Protein AF-A0A1I1Q4K4-F1 (afdb_monomer)

Secondary structure (DSSP, 8-state):
-HHHHHH-GGG-S--HHHHHHHHHHHS-TT-HHHHHHHHHHHHHHHHHHHHHHHHTT-TTEEEE--EE-TTSPEEPPEEEEEETTEEEEEEEHHHHHHHHHHHHHHHHHHHHHHHHHHTPPPBTTB--EEEEPPGGG-SSTT--EEEEE--STT-EEE--

Nearest PDB structures (foldseek):
  1k0r-assembly2_B  TM=1.958E-01  e=1.736E+00  Mycobacterium tuberculosis

Radius of gyration: 20.89 Å; Cα contacts (8 Å, |Δi|>4): 173; chains: 1; bounding box: 56×28×60 Å

Solvent-accessible surface area (backbone atoms only — not comparable to full-atom values): 9573 Å² total; per-residue (Å²): 109,71,71,58,38,76,79,42,64,86,63,65,100,58,60,69,67,58,52,45,53,46,44,53,72,76,43,58,84,85,36,68,62,38,48,50,47,61,68,48,44,63,57,55,51,44,56,49,48,54,49,51,29,60,79,65,68,37,90,47,45,47,78,45,67,70,44,77,45,98,86,73,48,72,43,68,33,30,39,29,32,60,50,94,98,38,75,44,72,79,38,45,45,84,57,49,53,58,54,50,54,54,48,52,53,54,52,52,54,51,48,51,49,49,55,48,47,76,64,56,76,81,48,99,89,49,79,62,44,60,40,78,52,54,79,93,72,40,89,48,89,84,57,51,67,28,50,32,37,82,52,70,93,92,34,42,70,59,80,128

Mean predicted aligned error: 5.24 Å

Structure (mmCIF, N/CA/C/O backbone):
data_AF-A0A1I1Q4K4-F1
#
_entry.id   AF-A0A1I1Q4K4-F1
#
loop_
_atom_site.group_PDB
_atom_site.id
_atom_site.type_symbol
_atom_site.label_atom_id
_atom_site.label_alt_id
_atom_site.label_comp_id
_atom_site.label_asym_id
_atom_site.label_entity_id
_atom_site.label_seq_id
_atom_site.pdbx_PDB_ins_code
_atom_site.Cartn_x
_atom_site.Cartn_y
_atom_site.Cartn_z
_atom_site.occupancy
_atom_site.B_iso_or_equiv
_atom_site.auth_seq_id
_atom_site.auth_comp_id
_atom_site.auth_asym_id
_atom_site.auth_atom_id
_atom_site.pdbx_PDB_model_num
ATOM 1 N N . MET A 1 1 ? 8.061 -8.018 3.629 1.00 70.56 1 MET A N 1
ATOM 2 C CA . MET A 1 1 ? 9.496 -7.665 3.501 1.00 70.56 1 MET A CA 1
ATOM 3 C C . MET A 1 1 ? 10.294 -8.647 2.657 1.00 70.56 1 MET A C 1
ATOM 5 O O . MET A 1 1 ? 11.258 -8.223 2.042 1.00 70.56 1 MET A O 1
ATOM 9 N N . GLU A 1 2 ? 9.942 -9.933 2.607 1.00 84.00 2 GLU A N 1
ATOM 10 C CA . GLU A 1 2 ? 10.746 -10.920 1.872 1.00 84.00 2 GLU A CA 1
ATOM 11 C C . GLU A 1 2 ? 10.852 -10.625 0.369 1.00 84.00 2 GLU A C 1
ATOM 13 O O . GLU A 1 2 ? 11.950 -10.673 -0.171 1.00 84.00 2 GLU A O 1
ATOM 18 N N . ILE A 1 3 ? 9.758 -10.184 -0.267 1.00 88.56 3 ILE A N 1
ATOM 19 C CA . ILE A 1 3 ? 9.772 -9.775 -1.679 1.00 88.56 3 ILE A CA 1
ATOM 20 C C . ILE A 1 3 ? 10.718 -8.597 -1.949 1.00 88.56 3 ILE A C 1
ATOM 22 O O . ILE A 1 3 ? 11.521 -8.670 -2.866 1.00 88.56 3 ILE A O 1
ATOM 26 N N . ILE A 1 4 ? 10.718 -7.560 -1.101 1.00 90.50 4 ILE A N 1
ATOM 27 C CA . ILE A 1 4 ? 11.621 -6.401 -1.231 1.00 90.50 4 ILE A CA 1
ATOM 28 C C . ILE A 1 4 ? 13.082 -6.857 -1.222 1.00 90.50 4 ILE A C 1
ATOM 30 O O . ILE A 1 4 ? 13.888 -6.358 -1.998 1.00 90.50 4 ILE A O 1
ATOM 34 N N . ARG A 1 5 ? 13.424 -7.849 -0.392 1.00 90.25 5 ARG A N 1
ATOM 35 C CA . ARG A 1 5 ? 14.792 -8.376 -0.294 1.00 90.25 5 ARG A CA 1
ATOM 36 C C . ARG A 1 5 ? 15.247 -9.145 -1.531 1.00 90.25 5 ARG A C 1
ATOM 38 O O . ARG A 1 5 ? 16.450 -9.306 -1.701 1.00 90.25 5 ARG A O 1
ATOM 45 N N . GLN A 1 6 ? 14.327 -9.621 -2.370 1.00 90.75 6 GLN A N 1
ATOM 46 C CA . GLN A 1 6 ? 14.696 -10.218 -3.657 1.00 90.75 6 GLN A CA 1
ATOM 47 C C . GLN A 1 6 ? 15.252 -9.162 -4.619 1.00 90.75 6 GLN A C 1
ATOM 49 O O . GLN A 1 6 ? 16.142 -9.469 -5.404 1.00 90.75 6 GLN A O 1
ATOM 54 N N . PHE A 1 7 ? 14.769 -7.921 -4.512 1.00 91.75 7 PHE A N 1
ATOM 55 C CA . PHE A 1 7 ? 15.236 -6.783 -5.304 1.00 91.75 7 PHE A CA 1
ATOM 56 C C . PHE A 1 7 ? 16.397 -6.043 -4.625 1.00 91.75 7 PHE A C 1
ATOM 58 O O . PHE A 1 7 ? 17.359 -5.673 -5.284 1.00 91.75 7 PHE A O 1
ATOM 65 N N . TYR A 1 8 ? 16.355 -5.901 -3.296 1.00 91.06 8 TYR A N 1
ATOM 66 C CA . TYR A 1 8 ? 17.367 -5.193 -2.504 1.00 91.06 8 TYR A CA 1
ATOM 67 C C . TYR A 1 8 ? 17.895 -6.061 -1.347 1.00 91.06 8 TYR A C 1
ATOM 69 O O . TYR A 1 8 ? 17.491 -5.890 -0.188 1.00 91.06 8 TYR A O 1
ATOM 77 N N . PRO A 1 9 ? 18.819 -7.003 -1.614 1.00 88.00 9 PRO A N 1
ATOM 78 C CA . PRO A 1 9 ? 19.324 -7.931 -0.598 1.00 88.00 9 PRO A CA 1
ATOM 79 C C . PRO A 1 9 ? 20.013 -7.251 0.596 1.00 88.00 9 PRO A C 1
ATOM 81 O O . PRO A 1 9 ? 19.987 -7.791 1.706 1.00 88.00 9 PRO A O 1
ATOM 84 N N . ALA A 1 10 ? 20.587 -6.061 0.388 1.00 85.44 10 ALA A N 1
ATOM 85 C CA . ALA A 1 10 ? 21.338 -5.302 1.391 1.00 85.44 10 ALA A CA 1
ATOM 86 C C . ALA A 1 10 ? 20.483 -4.791 2.569 1.00 85.44 10 ALA A C 1
ATOM 88 O O . ALA A 1 10 ? 21.015 -4.548 3.648 1.00 85.44 10 ALA A O 1
ATOM 89 N N . ILE A 1 11 ? 19.158 -4.683 2.405 1.00 82.81 11 ILE A N 1
ATOM 90 C CA . ILE A 1 11 ? 18.250 -4.068 3.397 1.00 82.81 11 ILE A CA 1
ATOM 91 C C . ILE A 1 11 ? 18.008 -4.975 4.624 1.00 82.81 11 ILE A C 1
ATOM 93 O O . ILE A 1 11 ? 17.471 -4.548 5.646 1.00 82.81 11 ILE A O 1
ATOM 97 N N . GLY A 1 12 ? 18.459 -6.233 4.588 1.00 76.19 12 GLY A N 1
ATOM 98 C CA . GLY A 1 12 ? 18.366 -7.150 5.727 1.00 76.19 12 GLY A CA 1
ATOM 99 C C . GLY A 1 12 ? 16.926 -7.407 6.207 1.00 76.19 12 GLY A C 1
ATOM 100 O O . GLY A 1 12 ? 15.943 -7.109 5.528 1.00 76.19 12 GLY A O 1
ATOM 101 N N . LYS A 1 13 ? 16.776 -8.018 7.392 1.00 71.38 13 LYS A N 1
ATOM 102 C CA . LYS A 1 13 ? 15.469 -8.170 8.060 1.00 71.38 13 LYS A CA 1
ATOM 103 C C . LYS A 1 13 ? 15.171 -6.904 8.856 1.00 71.38 13 LYS A C 1
ATOM 105 O O . LYS A 1 13 ? 15.358 -6.876 10.068 1.00 71.38 13 LYS A O 1
ATOM 110 N N . GLN A 1 14 ? 14.753 -5.853 8.167 1.00 70.81 14 GLN A N 1
ATOM 111 C CA . GLN A 1 14 ? 14.426 -4.583 8.803 1.00 70.81 14 GLN A CA 1
ATOM 112 C C . GLN A 1 14 ? 12.964 -4.198 8.580 1.00 70.81 14 GLN A C 1
ATOM 114 O O . GLN A 1 14 ? 12.242 -4.790 7.774 1.00 70.81 14 GLN A O 1
ATOM 119 N N . TYR A 1 15 ? 12.516 -3.234 9.374 1.00 77.88 15 TYR A N 1
ATOM 120 C CA . TYR A 1 15 ? 11.181 -2.665 9.290 1.00 77.88 15 TYR A CA 1
ATOM 121 C C . TYR A 1 15 ? 11.017 -1.811 8.028 1.00 77.88 15 TYR A C 1
ATOM 123 O O . TYR A 1 15 ? 11.995 -1.335 7.459 1.00 77.88 15 TYR A O 1
ATOM 131 N N . PHE A 1 16 ? 9.767 -1.578 7.626 1.00 88.19 16 PHE A N 1
ATOM 132 C CA . PHE A 1 16 ? 9.443 -0.828 6.410 1.00 88.19 16 PHE A CA 1
ATOM 133 C C . PHE A 1 16 ? 10.045 0.594 6.390 1.00 88.19 16 PHE A C 1
ATOM 135 O O . PHE A 1 16 ? 10.523 1.022 5.351 1.00 88.19 16 PHE A O 1
ATOM 142 N N . HIS A 1 17 ? 10.179 1.268 7.541 1.00 88.06 17 HIS A N 1
ATOM 143 C CA . HIS A 1 17 ? 10.842 2.582 7.610 1.00 88.06 17 HIS A CA 1
ATOM 144 C C . HIS A 1 17 ? 12.287 2.572 7.083 1.00 88.06 17 HIS A C 1
ATOM 146 O O . HIS A 1 17 ? 12.711 3.524 6.440 1.00 88.06 17 HIS A O 1
ATOM 152 N N . LYS A 1 18 ? 13.042 1.485 7.299 1.00 89.44 18 LYS A N 1
ATOM 153 C CA . LYS A 1 18 ? 14.412 1.363 6.778 1.00 89.44 18 LYS A CA 1
ATOM 154 C C . LYS A 1 18 ? 14.447 1.194 5.275 1.00 89.44 18 LYS A C 1
ATOM 156 O O . LYS A 1 18 ? 15.386 1.643 4.630 1.00 89.44 18 LYS A O 1
ATOM 161 N N . PHE A 1 19 ? 13.409 0.584 4.718 1.00 91.81 19 PHE A N 1
ATOM 162 C CA . PHE A 1 19 ? 13.235 0.549 3.280 1.00 91.81 19 PHE A CA 1
ATOM 163 C C . PHE A 1 19 ? 12.932 1.946 2.724 1.00 91.81 19 PHE A C 1
ATOM 165 O O . PHE A 1 19 ? 13.551 2.342 1.745 1.00 91.81 19 PHE A O 1
ATOM 172 N N . THR A 1 20 ? 12.078 2.721 3.392 1.00 93.12 20 THR A N 1
ATOM 173 C CA . THR A 1 20 ? 11.800 4.121 3.033 1.00 93.12 20 THR A CA 1
ATOM 174 C C . THR A 1 20 ? 13.049 5.001 3.088 1.00 93.12 20 THR A C 1
ATOM 176 O O . THR A 1 20 ? 13.308 5.745 2.145 1.00 93.12 20 THR A O 1
ATOM 179 N N . GLU A 1 21 ? 13.860 4.879 4.145 1.00 92.56 21 GLU A N 1
ATOM 180 C CA . GLU A 1 21 ? 15.165 5.551 4.244 1.00 92.56 21 GLU A CA 1
ATOM 181 C C . GLU A 1 21 ? 16.103 5.130 3.105 1.00 92.56 21 GLU A C 1
ATOM 183 O O . GLU A 1 21 ? 16.699 5.979 2.452 1.00 92.56 21 GLU A O 1
ATOM 188 N N . TYR A 1 22 ? 16.218 3.824 2.843 1.00 92.88 22 TYR A N 1
ATOM 189 C CA . TYR A 1 22 ? 17.072 3.298 1.779 1.00 92.88 22 TYR A CA 1
ATOM 190 C C . TYR A 1 22 ? 16.680 3.854 0.406 1.00 92.88 22 TYR A C 1
ATOM 192 O O . TYR A 1 22 ? 17.526 4.398 -0.293 1.00 92.88 22 TYR A O 1
ATOM 200 N N . VAL A 1 23 ? 15.397 3.770 0.042 1.00 93.75 23 VAL A N 1
ATOM 201 C CA . VAL A 1 23 ? 14.880 4.264 -1.244 1.00 93.75 23 VAL A CA 1
ATOM 202 C C . VAL A 1 23 ? 15.114 5.771 -1.381 1.00 93.75 23 VAL A C 1
ATOM 204 O O . VAL A 1 23 ? 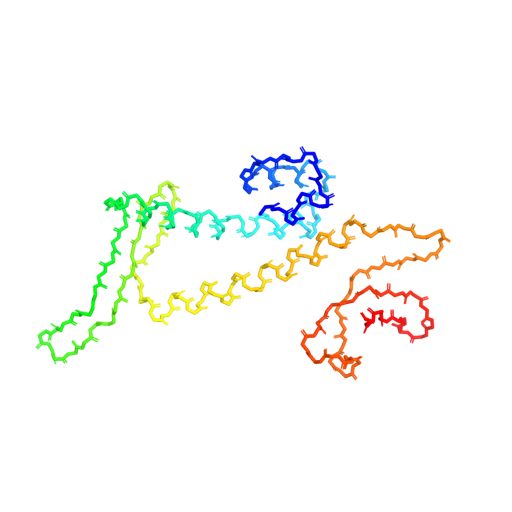15.503 6.220 -2.452 1.00 93.75 23 VAL A O 1
ATOM 207 N N . GLY A 1 24 ? 14.944 6.543 -0.302 1.00 94.00 24 GLY A N 1
ATOM 208 C CA . GLY A 1 24 ? 15.215 7.985 -0.302 1.00 94.00 24 GLY A CA 1
ATOM 209 C C . GLY A 1 24 ? 16.698 8.365 -0.387 1.00 94.00 24 GLY A C 1
ATOM 210 O O . GLY A 1 24 ? 17.000 9.479 -0.794 1.00 94.00 24 GLY A O 1
ATOM 211 N N . ASN A 1 25 ? 17.612 7.468 -0.010 1.00 94.31 25 ASN A N 1
ATOM 212 C CA . ASN A 1 25 ? 19.055 7.677 -0.170 1.00 94.31 25 ASN A CA 1
ATOM 213 C C . ASN A 1 25 ? 19.562 7.212 -1.544 1.00 94.31 25 ASN A C 1
ATOM 215 O O . ASN A 1 25 ? 20.551 7.740 -2.041 1.00 94.31 25 ASN A O 1
ATOM 219 N N . GLU A 1 26 ? 18.918 6.196 -2.122 1.00 93.62 26 GLU A N 1
ATOM 220 C CA . GLU A 1 26 ? 19.310 5.584 -3.395 1.00 93.62 26 GLU A CA 1
ATOM 221 C C . GLU A 1 26 ? 18.825 6.393 -4.607 1.00 93.62 26 GLU A C 1
ATOM 223 O O . GLU A 1 26 ? 19.507 6.451 -5.629 1.00 93.62 26 GLU A O 1
ATOM 228 N N . TYR A 1 27 ? 17.646 7.011 -4.511 1.00 95.06 27 TYR A N 1
ATOM 229 C CA . TYR A 1 27 ? 16.995 7.702 -5.625 1.00 95.06 27 TYR A CA 1
ATOM 230 C C . TYR A 1 27 ? 16.732 9.176 -5.309 1.00 95.06 27 TYR A C 1
ATOM 232 O O . TYR A 1 27 ? 16.670 9.587 -4.153 1.00 95.06 27 TYR A O 1
ATOM 240 N N . GLU A 1 28 ? 16.546 9.979 -6.358 1.00 93.75 28 GLU A N 1
ATOM 241 C CA . GLU A 1 28 ? 16.237 11.403 -6.226 1.00 93.75 28 GLU A CA 1
ATOM 242 C C . GLU A 1 28 ? 14.885 11.634 -5.531 1.00 93.75 28 GLU A C 1
ATOM 244 O O . GLU A 1 28 ? 13.925 10.897 -5.740 1.00 93.75 28 GLU A O 1
ATOM 249 N N . ASP A 1 29 ? 14.754 12.723 -4.770 1.00 91.56 29 ASP A N 1
ATOM 250 C CA . ASP A 1 29 ? 13.516 13.052 -4.043 1.00 91.56 29 ASP A CA 1
ATOM 251 C C . ASP A 1 29 ? 12.273 13.188 -4.939 1.00 91.56 29 ASP A C 1
ATOM 253 O O . ASP A 1 29 ? 11.143 13.007 -4.478 1.00 91.56 29 ASP A O 1
ATOM 257 N N . GLN A 1 30 ? 12.470 13.540 -6.212 1.00 92.69 30 GLN A N 1
ATOM 258 C CA . GLN A 1 30 ? 11.386 13.684 -7.183 1.00 92.69 30 GLN A CA 1
ATOM 259 C C . GLN A 1 30 ? 10.977 12.370 -7.847 1.00 92.69 30 GLN A C 1
ATOM 261 O O . GLN A 1 30 ? 9.989 12.364 -8.584 1.00 92.69 30 GLN A O 1
ATOM 266 N N . ASP A 1 31 ? 11.681 11.278 -7.565 1.00 95.81 31 ASP A N 1
ATOM 267 C CA . ASP A 1 31 ? 11.394 9.968 -8.119 1.00 95.81 31 ASP A CA 1
ATOM 268 C C . ASP A 1 31 ? 10.020 9.452 -7.669 1.00 95.81 31 ASP A C 1
ATOM 270 O O . ASP A 1 31 ? 9.679 9.474 -6.481 1.00 95.81 31 ASP A O 1
ATOM 274 N N . ASP A 1 32 ? 9.230 8.947 -8.618 1.00 95.12 32 ASP A N 1
ATOM 275 C CA . ASP A 1 32 ? 7.888 8.428 -8.338 1.00 95.12 32 ASP A CA 1
ATOM 276 C C . ASP A 1 32 ? 7.913 7.272 -7.335 1.00 95.12 32 ASP A C 1
ATOM 278 O O . ASP A 1 32 ? 6.985 7.125 -6.541 1.00 95.12 32 ASP A O 1
ATOM 282 N N . PHE A 1 33 ? 8.984 6.472 -7.313 1.00 95.94 33 PHE A N 1
ATOM 283 C CA . PHE A 1 33 ? 9.109 5.400 -6.336 1.00 95.94 33 PHE A CA 1
ATOM 284 C C . PHE A 1 33 ? 9.337 5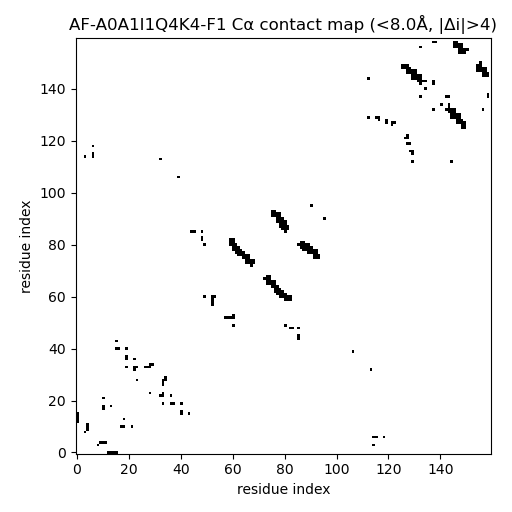.935 -4.922 1.00 95.94 33 PHE A C 1
ATOM 286 O O . PHE A 1 33 ? 8.721 5.449 -3.975 1.00 95.94 33 PHE A O 1
ATOM 293 N N . VAL A 1 34 ? 10.176 6.964 -4.770 1.00 96.81 34 VAL A N 1
ATOM 294 C CA . VAL A 1 34 ? 10.417 7.619 -3.474 1.00 96.81 34 VAL A CA 1
ATOM 295 C C . VAL A 1 34 ? 9.120 8.228 -2.948 1.00 96.81 34 VAL A C 1
ATOM 297 O O . VAL A 1 34 ? 8.766 8.017 -1.786 1.00 96.81 34 VAL A O 1
ATOM 300 N N . LYS A 1 35 ? 8.384 8.937 -3.812 1.00 96.94 35 LYS A N 1
ATOM 301 C CA . LYS A 1 35 ? 7.076 9.524 -3.487 1.00 96.94 35 LYS A CA 1
ATOM 302 C C . LYS A 1 35 ? 6.081 8.459 -3.041 1.00 96.94 35 LYS A C 1
ATOM 304 O O . LYS A 1 35 ? 5.532 8.576 -1.948 1.00 96.94 35 LYS A O 1
ATOM 309 N N . PHE A 1 36 ? 5.934 7.394 -3.829 1.00 97.00 36 PHE A N 1
ATOM 310 C CA . PHE A 1 36 ? 5.057 6.272 -3.512 1.00 97.00 36 PHE A CA 1
ATOM 311 C C . PHE A 1 36 ? 5.386 5.655 -2.147 1.00 97.00 36 PHE A C 1
ATOM 313 O O . PHE A 1 36 ? 4.505 5.517 -1.303 1.00 97.00 36 PHE A O 1
ATOM 320 N N . ILE A 1 37 ? 6.656 5.328 -1.881 1.00 96.50 37 ILE A N 1
ATOM 321 C CA . ILE A 1 37 ? 7.059 4.696 -0.616 1.00 96.50 37 ILE A CA 1
ATOM 322 C C . ILE A 1 37 ? 6.785 5.603 0.592 1.00 96.50 37 ILE A C 1
ATOM 324 O O . ILE A 1 37 ? 6.285 5.126 1.614 1.00 96.50 37 ILE A O 1
ATOM 328 N N . ARG A 1 38 ? 7.056 6.909 0.469 1.00 95.62 38 ARG A N 1
ATOM 329 C CA . ARG A 1 38 ? 6.747 7.896 1.516 1.00 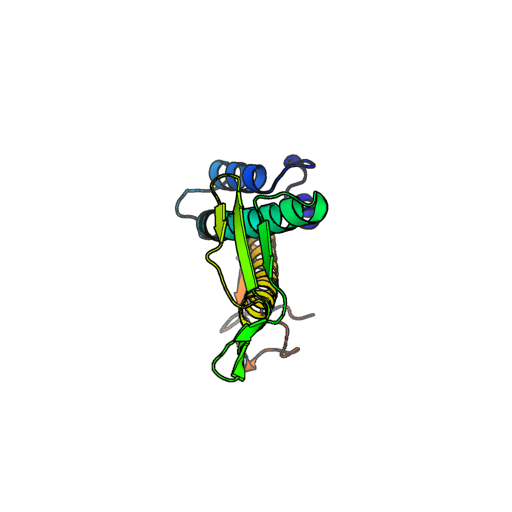95.62 38 ARG A CA 1
ATOM 330 C C . ARG A 1 38 ? 5.244 8.016 1.765 1.00 95.62 38 ARG A C 1
ATOM 332 O O . ARG A 1 38 ? 4.834 8.088 2.919 1.00 95.62 38 ARG A O 1
ATOM 339 N N . GLU A 1 39 ? 4.436 8.004 0.709 1.00 96.00 39 GLU A N 1
ATOM 340 C CA . GLU A 1 39 ? 2.977 8.113 0.796 1.00 96.00 39 GLU A CA 1
ATOM 341 C C . GLU A 1 39 ? 2.341 6.908 1.501 1.00 96.00 39 GLU A C 1
ATOM 343 O O . GLU A 1 39 ? 1.415 7.069 2.295 1.00 96.00 39 GLU A O 1
ATOM 348 N N . ILE A 1 40 ? 2.861 5.699 1.273 1.00 95.81 40 ILE A N 1
ATOM 349 C CA . ILE A 1 40 ? 2.274 4.476 1.842 1.00 95.81 40 ILE A CA 1
ATOM 350 C C . ILE A 1 40 ? 2.777 4.165 3.256 1.00 95.81 40 ILE A C 1
ATOM 352 O O . ILE A 1 40 ? 2.165 3.362 3.964 1.00 95.81 40 ILE A O 1
ATOM 356 N N . GLN A 1 41 ? 3.874 4.793 3.693 1.00 94.12 41 GLN A N 1
ATOM 357 C CA . GLN A 1 41 ? 4.480 4.574 5.009 1.00 94.12 41 GLN A CA 1
ATOM 358 C C . GLN A 1 41 ? 3.470 4.726 6.168 1.00 94.12 41 GLN A C 1
ATOM 360 O O . GLN A 1 41 ? 3.373 3.786 6.963 1.00 94.12 41 GLN A O 1
ATOM 365 N N . PRO A 1 42 ? 2.660 5.806 6.266 1.00 94.12 42 PRO A N 1
ATOM 366 C CA . PRO A 1 42 ? 1.693 5.959 7.355 1.00 94.12 42 PRO A CA 1
ATOM 367 C C . PRO A 1 42 ? 0.650 4.838 7.395 1.00 94.12 42 PRO A C 1
ATOM 369 O O . PRO A 1 42 ? 0.263 4.384 8.472 1.00 94.12 42 PRO A O 1
ATOM 372 N N . PHE A 1 43 ? 0.213 4.347 6.231 1.00 94.88 43 PHE A N 1
ATOM 373 C CA . PHE A 1 43 ? -0.738 3.238 6.143 1.00 94.88 43 PHE A CA 1
ATOM 374 C C . PHE A 1 43 ? -0.131 1.923 6.654 1.00 94.88 43 PHE A C 1
ATOM 376 O O . PHE A 1 43 ? -0.769 1.193 7.423 1.00 94.88 43 PHE A O 1
ATOM 383 N N . ILE A 1 44 ? 1.115 1.629 6.266 1.00 93.94 44 ILE A N 1
ATOM 384 C CA . ILE A 1 44 ? 1.841 0.440 6.730 1.00 93.94 44 ILE A CA 1
ATOM 385 C C . ILE A 1 44 ? 2.063 0.497 8.244 1.00 93.94 44 ILE A C 1
ATOM 387 O O . ILE A 1 44 ? 1.819 -0.497 8.935 1.00 93.94 44 ILE A O 1
ATOM 391 N N . ASP A 1 45 ? 2.476 1.653 8.767 1.00 93.62 45 ASP A N 1
ATOM 392 C CA . ASP A 1 45 ? 2.674 1.847 10.204 1.00 93.62 45 ASP A CA 1
ATOM 393 C C . ASP A 1 45 ? 1.360 1.716 10.971 1.00 93.62 45 ASP A C 1
ATOM 395 O O . ASP A 1 45 ? 1.315 1.007 11.975 1.00 93.62 45 ASP A O 1
ATOM 399 N N . THR A 1 46 ? 0.269 2.286 10.455 1.00 95.44 46 THR A N 1
ATOM 400 C CA . THR A 1 46 ? -1.063 2.162 11.061 1.00 95.44 46 THR A CA 1
ATOM 401 C C . THR A 1 46 ? -1.514 0.711 11.142 1.00 95.44 46 THR A C 1
ATOM 403 O O . THR A 1 46 ? -1.871 0.230 12.217 1.00 95.44 46 THR A O 1
ATOM 406 N N . THR A 1 47 ? -1.437 -0.018 10.029 1.00 94.44 47 THR A N 1
ATOM 407 C CA . THR A 1 47 ? -1.832 -1.433 9.962 1.00 94.44 47 THR A CA 1
ATOM 408 C C . THR A 1 47 ? -0.995 -2.287 10.914 1.00 94.44 47 THR A C 1
ATOM 410 O O . THR A 1 47 ? -1.508 -3.169 11.606 1.00 94.44 47 THR A O 1
ATOM 413 N N . ARG A 1 48 ? 0.310 -2.010 10.993 1.00 93.38 48 ARG A N 1
ATOM 414 C CA . ARG A 1 48 ? 1.216 -2.696 11.915 1.00 93.38 48 ARG A CA 1
ATOM 415 C C . ARG A 1 48 ? 0.902 -2.372 13.373 1.00 93.38 48 ARG A C 1
ATOM 417 O O . ARG A 1 48 ? 0.927 -3.287 14.192 1.00 93.38 48 ARG A O 1
ATOM 424 N N . ASN A 1 49 ? 0.647 -1.108 13.694 1.00 95.69 49 ASN A N 1
ATOM 425 C CA . ASN A 1 49 ? 0.319 -0.659 15.042 1.00 95.69 49 ASN A CA 1
ATOM 426 C C . ASN A 1 49 ? -0.987 -1.300 15.519 1.00 95.69 49 ASN A C 1
ATOM 428 O O . ASN A 1 49 ? -1.001 -1.862 16.610 1.00 95.69 49 ASN A O 1
ATOM 432 N N . ILE A 1 50 ? -2.016 -1.356 14.667 1.00 96.00 50 ILE A N 1
ATOM 433 C CA . ILE A 1 50 ? -3.254 -2.098 14.950 1.00 96.00 50 ILE A CA 1
ATOM 434 C C . ILE A 1 50 ? -2.941 -3.557 15.262 1.00 96.00 50 ILE A C 1
ATOM 436 O O . ILE A 1 50 ? -3.320 -4.044 16.323 1.00 96.00 50 ILE A O 1
ATOM 440 N N . ARG A 1 51 ? -2.209 -4.250 14.379 1.00 95.19 51 ARG A N 1
ATOM 441 C CA . ARG A 1 51 ? -1.851 -5.658 14.598 1.00 95.19 51 ARG A CA 1
ATOM 442 C C . ARG A 1 51 ? -1.123 -5.846 15.928 1.00 95.19 51 ARG A C 1
ATOM 444 O O . ARG A 1 51 ? -1.497 -6.708 16.706 1.00 95.19 51 ARG A O 1
ATOM 451 N N . ASN A 1 52 ? -0.130 -5.004 16.208 1.00 95.75 52 ASN A N 1
ATOM 452 C CA . ASN A 1 52 ? 0.641 -5.034 17.446 1.00 95.75 52 ASN A CA 1
ATOM 453 C C . ASN A 1 52 ? -0.250 -4.844 18.683 1.00 95.75 52 ASN A C 1
ATOM 455 O O . ASN A 1 52 ? -0.130 -5.593 19.650 1.00 95.75 52 ASN A O 1
ATOM 459 N N . CYS A 1 53 ? -1.166 -3.875 18.647 1.00 97.44 53 CYS A N 1
ATOM 460 C CA . CYS A 1 53 ? -2.104 -3.646 19.737 1.00 97.44 53 CYS A CA 1
ATOM 461 C C . CYS A 1 53 ? -3.047 -4.838 19.950 1.00 97.44 53 CYS A C 1
ATOM 463 O O . CYS A 1 53 ? -3.298 -5.200 21.098 1.00 97.44 53 CYS A O 1
ATOM 465 N N . LEU A 1 54 ? -3.528 -5.472 18.876 1.00 96.00 54 LEU A N 1
ATOM 466 C CA . LEU A 1 54 ? -4.383 -6.662 18.950 1.00 96.00 54 LEU A CA 1
ATOM 467 C C . LEU A 1 54 ? -3.623 -7.886 19.475 1.00 96.00 54 LEU A C 1
ATOM 469 O O . LEU A 1 54 ? -4.082 -8.525 20.422 1.00 96.00 54 LEU A O 1
ATOM 473 N N . ASP A 1 55 ? -2.445 -8.172 18.913 1.00 96.81 55 ASP A N 1
ATOM 474 C CA . ASP A 1 55 ? -1.585 -9.305 19.282 1.00 96.81 55 ASP A CA 1
ATOM 475 C C . ASP A 1 55 ? -1.227 -9.265 20.778 1.00 96.81 55 ASP A C 1
ATOM 477 O O . ASP A 1 55 ? -1.199 -10.295 21.455 1.00 96.81 55 ASP A O 1
ATOM 481 N N . HIS A 1 56 ? -0.997 -8.062 21.312 1.00 96.94 56 HIS A N 1
ATOM 482 C CA . HIS A 1 56 ? -0.611 -7.841 22.705 1.00 96.94 56 HIS A CA 1
ATOM 483 C C . HIS A 1 56 ? -1.758 -7.393 23.622 1.00 96.94 56 HIS A C 1
ATOM 485 O O . HIS A 1 56 ? -1.505 -7.112 24.792 1.00 96.94 56 HIS A O 1
ATOM 491 N N . ARG A 1 57 ? -3.006 -7.349 23.131 1.00 95.06 57 ARG A N 1
ATOM 492 C CA . ARG A 1 57 ? -4.204 -6.940 23.898 1.00 95.06 57 ARG A CA 1
ATOM 493 C C . ARG A 1 57 ? -4.017 -5.607 24.633 1.00 95.06 57 ARG A C 1
ATOM 495 O O . ARG A 1 57 ? -4.304 -5.479 25.822 1.00 95.06 57 ARG A O 1
ATOM 502 N N . MET A 1 58 ? -3.473 -4.629 23.922 1.00 96.31 58 MET A N 1
ATOM 503 C CA . MET A 1 58 ? -3.149 -3.313 24.461 1.00 96.31 58 MET A CA 1
ATOM 504 C C . MET A 1 58 ? -4.418 -2.508 24.775 1.00 96.31 58 MET A C 1
ATOM 506 O O . MET A 1 58 ? -5.393 -2.578 24.037 1.00 96.31 58 MET A O 1
ATOM 510 N N . ALA A 1 59 ? -4.395 -1.691 25.831 1.00 9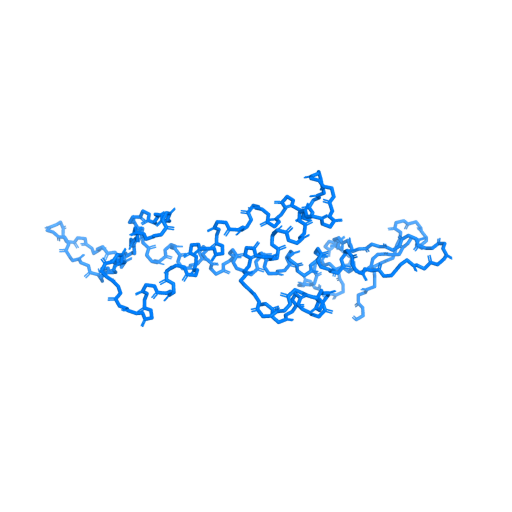6.75 59 ALA A N 1
ATOM 511 C CA . ALA A 1 59 ? -5.529 -0.830 26.197 1.00 96.75 59 ALA A CA 1
ATOM 512 C C . ALA A 1 59 ? -5.751 0.337 25.212 1.00 96.75 59 ALA A C 1
ATOM 514 O O . ALA A 1 59 ? -6.787 0.991 25.234 1.00 96.75 59 ALA A O 1
ATOM 515 N N . GLN A 1 60 ? -4.763 0.603 24.358 1.00 97.06 60 GLN A N 1
ATOM 516 C CA . GLN A 1 60 ? -4.754 1.668 23.358 1.00 97.06 60 GLN A CA 1
ATOM 517 C C . GLN A 1 60 ? -5.605 1.364 22.117 1.00 97.06 60 GLN A C 1
ATOM 519 O O . GLN A 1 60 ? -5.773 2.241 21.272 1.00 97.06 60 GLN A O 1
ATOM 524 N N . ILE A 1 61 ? -6.114 0.136 21.983 1.00 97.56 61 ILE A N 1
ATOM 525 C CA . ILE A 1 61 ? -7.051 -0.250 20.930 1.00 97.56 61 ILE A CA 1
ATOM 526 C C . ILE A 1 61 ? -8.383 -0.647 21.557 1.00 97.56 61 ILE A C 1
ATOM 528 O O . ILE A 1 61 ? -8.438 -1.418 22.512 1.00 97.56 61 ILE A O 1
ATOM 532 N N . GLU A 1 62 ? -9.466 -0.125 21.000 1.00 97.00 62 GLU A N 1
ATOM 533 C CA . GLU A 1 62 ? -10.821 -0.415 21.438 1.00 97.00 62 GLU A CA 1
ATOM 534 C C . GLU A 1 62 ? -11.583 -1.060 20.282 1.00 97.00 62 GLU A C 1
ATOM 536 O O . GLU A 1 62 ? -11.730 -0.472 19.208 1.00 97.00 62 GLU A O 1
ATOM 541 N N . ILE A 1 63 ? -12.079 -2.277 20.509 1.00 95.75 63 ILE A N 1
ATOM 542 C CA . ILE A 1 63 ? -13.053 -2.928 19.635 1.00 95.75 63 ILE A CA 1
ATOM 543 C C . ILE A 1 63 ? -14.356 -3.027 20.414 1.00 95.75 63 ILE A C 1
ATOM 545 O O . ILE A 1 63 ? -14.387 -3.606 21.500 1.00 95.75 63 ILE A O 1
ATOM 549 N N . LYS A 1 64 ? -15.428 -2.471 19.852 1.00 95.12 64 LYS A N 1
ATOM 550 C CA . LYS A 1 64 ? -16.787 -2.659 20.371 1.00 95.12 64 LYS A CA 1
ATOM 551 C C . LYS A 1 64 ? -17.553 -3.546 19.425 1.00 95.12 64 LYS A C 1
ATOM 553 O O . LYS A 1 64 ? -17.48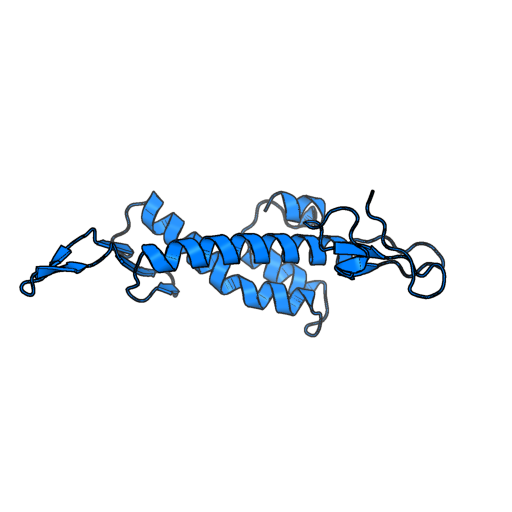6 -3.337 18.215 1.00 95.12 64 LYS A O 1
ATOM 558 N N . ASP A 1 65 ? -18.251 -4.512 19.996 1.00 94.88 65 ASP A N 1
ATOM 559 C CA . ASP A 1 65 ? -19.156 -5.376 19.256 1.00 94.88 65 ASP A CA 1
ATOM 560 C C . ASP A 1 65 ? -20.461 -4.632 18.915 1.00 94.88 65 ASP A C 1
ATOM 562 O O . ASP A 1 65 ? -20.574 -3.419 19.128 1.00 94.88 65 ASP A O 1
ATOM 566 N N . PHE A 1 66 ? -21.436 -5.354 18.368 1.00 94.06 66 PHE A N 1
ATOM 567 C CA . PHE A 1 66 ? -22.782 -4.848 18.162 1.00 94.06 66 PHE A CA 1
ATOM 568 C C . PHE A 1 66 ? -23.387 -4.332 19.469 1.00 94.06 66 PHE A C 1
ATOM 570 O O . PHE A 1 66 ? -23.309 -4.988 20.508 1.00 94.06 66 PHE A O 1
ATOM 577 N N . ASP A 1 67 ? -24.024 -3.167 19.395 1.00 89.38 67 ASP A N 1
ATOM 578 C CA . ASP A 1 67 ? -24.680 -2.537 20.540 1.00 89.38 67 ASP A CA 1
ATOM 579 C C . ASP A 1 67 ? -26.086 -2.079 20.148 1.00 89.38 67 ASP A C 1
ATOM 581 O O . ASP A 1 67 ? -26.271 -1.479 19.086 1.00 89.38 67 ASP A O 1
ATOM 585 N N . LEU A 1 68 ? -27.080 -2.395 20.980 1.00 90.75 68 LEU A N 1
ATOM 586 C CA . LEU A 1 68 ? -28.473 -2.019 20.750 1.00 90.75 68 LEU A CA 1
ATOM 587 C C . LEU A 1 68 ? -28.730 -0.667 21.410 1.00 90.75 68 LEU A C 1
ATOM 589 O O . LEU A 1 68 ? -28.707 -0.538 22.633 1.00 90.75 68 LEU A O 1
ATOM 593 N N . GLN A 1 69 ? -29.020 0.342 20.601 1.00 90.44 69 GLN A N 1
ATOM 594 C CA . GLN A 1 69 ? -29.383 1.655 21.108 1.00 90.44 69 GLN A CA 1
ATOM 595 C C . GLN A 1 69 ? -30.793 1.654 21.705 1.00 90.44 69 GLN A C 1
ATOM 597 O O . GLN A 1 69 ? -31.658 0.863 21.330 1.00 90.44 69 GLN A O 1
ATOM 602 N N . SER A 1 70 ? -31.066 2.623 22.581 1.00 91.25 70 SER A N 1
ATOM 603 C CA . SER A 1 70 ? -32.408 2.873 23.129 1.00 91.25 70 SER A CA 1
ATOM 604 C C . SER A 1 70 ? -33.452 3.218 22.060 1.00 91.25 70 SER A C 1
ATOM 606 O O . SER A 1 70 ? -34.649 3.099 22.308 1.00 91.25 70 SER A O 1
ATOM 608 N N . THR A 1 71 ? -33.007 3.614 20.867 1.00 91.88 71 THR A N 1
ATOM 609 C CA . THR A 1 71 ? -33.833 3.837 19.673 1.00 91.88 71 THR A CA 1
ATOM 610 C C . THR A 1 71 ? -34.275 2.536 18.992 1.00 91.88 71 THR A C 1
ATOM 612 O O . THR A 1 71 ? -35.125 2.577 18.107 1.00 91.88 71 THR A O 1
ATOM 615 N N . GLY A 1 72 ? -33.718 1.386 19.389 1.00 91.38 72 GLY A N 1
ATOM 616 C CA . GLY A 1 72 ? -33.915 0.092 18.733 1.00 91.38 72 GLY A CA 1
ATOM 617 C C . GLY A 1 72 ? -32.964 -0.164 17.558 1.00 91.38 72 GLY A C 1
ATOM 618 O O . GLY A 1 72 ? -33.038 -1.223 16.938 1.00 91.38 72 GLY A O 1
ATOM 619 N N . GLU A 1 73 ? -32.064 0.772 17.246 1.00 91.12 73 GLU A N 1
ATOM 620 C CA . GLU A 1 73 ? -31.048 0.597 16.206 1.00 91.12 73 GLU A CA 1
ATOM 621 C C . GLU A 1 73 ? -29.863 -0.236 16.705 1.00 91.12 73 GLU A C 1
ATOM 623 O O . GLU A 1 73 ? -29.428 -0.099 17.848 1.00 91.12 73 GLU A O 1
ATOM 628 N N . ILE A 1 74 ? -29.297 -1.073 15.833 1.00 90.38 74 ILE A N 1
ATOM 629 C CA . ILE A 1 74 ? -28.092 -1.851 16.134 1.00 90.38 74 ILE A CA 1
ATOM 630 C C . ILE A 1 74 ? -26.879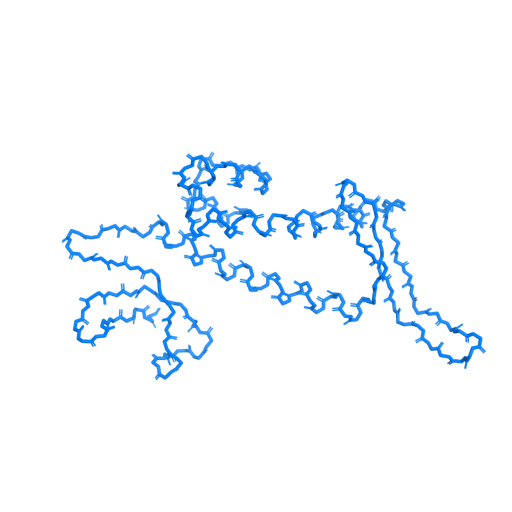 -1.129 15.543 1.00 90.38 74 ILE A C 1
ATOM 632 O O . ILE A 1 74 ? -26.774 -0.958 14.327 1.00 90.38 74 ILE A O 1
ATOM 636 N N . ILE A 1 75 ? -25.928 -0.747 16.393 1.00 89.50 75 ILE A N 1
ATOM 637 C CA . ILE A 1 75 ? -24.627 -0.228 15.966 1.00 89.50 75 ILE A CA 1
ATOM 638 C C . ILE A 1 75 ? -23.776 -1.402 15.482 1.00 89.50 75 ILE A C 1
ATOM 640 O O . ILE A 1 75 ? -23.640 -2.398 16.182 1.00 89.50 75 ILE A O 1
ATOM 644 N N . SER A 1 76 ? -23.173 -1.288 14.298 1.00 93.25 76 SER A N 1
ATOM 645 C CA . SER A 1 76 ? -22.185 -2.265 13.817 1.00 93.25 76 SER A CA 1
ATOM 646 C C . SER A 1 76 ? -20.912 -2.251 14.673 1.00 93.25 76 SER A C 1
ATOM 648 O O . SER A 1 76 ? -20.566 -1.179 15.176 1.00 93.25 76 SER A O 1
ATOM 650 N N . PRO A 1 77 ? -20.125 -3.338 14.714 1.00 96.44 77 PRO A N 1
ATOM 651 C CA . PRO A 1 77 ? -18.855 -3.359 15.416 1.00 96.44 77 PRO A CA 1
ATOM 652 C C . PRO A 1 77 ? -17.944 -2.208 14.988 1.00 96.44 77 PRO A C 1
ATOM 654 O O . PRO A 1 77 ? -17.879 -1.860 13.804 1.00 96.44 77 PRO A O 1
ATOM 657 N N . THR A 1 78 ? -17.239 -1.609 15.943 1.00 96.75 78 THR A N 1
ATOM 658 C CA . THR A 1 78 ? -16.356 -0.460 15.701 1.00 96.75 78 THR A CA 1
ATOM 659 C C . THR A 1 78 ? -14.944 -0.718 16.189 1.00 96.75 78 THR A C 1
ATOM 661 O O . THR A 1 78 ? -14.761 -1.421 17.179 1.00 96.75 78 THR A O 1
ATOM 664 N N . ILE A 1 79 ? -13.970 -0.081 15.545 1.00 97.38 79 ILE A N 1
ATOM 665 C CA . ILE A 1 79 ? -12.567 -0.038 15.961 1.00 97.38 79 ILE A CA 1
ATOM 666 C C . ILE A 1 79 ? -12.140 1.413 16.189 1.00 97.38 79 ILE A C 1
ATOM 668 O O . ILE A 1 79 ? -12.514 2.298 15.417 1.00 97.38 79 ILE A O 1
ATOM 672 N N . ALA A 1 80 ? -11.362 1.650 17.239 1.00 97.44 80 ALA A N 1
ATOM 673 C CA . ALA A 1 80 ? -10.642 2.892 17.496 1.00 97.44 80 ALA A CA 1
ATOM 674 C C . ALA A 1 80 ? -9.250 2.562 18.048 1.00 97.44 80 ALA A C 1
ATOM 676 O O . ALA A 1 80 ? -9.076 1.547 18.721 1.00 97.44 80 ALA A O 1
ATOM 677 N N . MET A 1 81 ? -8.254 3.401 17.773 1.00 97.88 81 MET A N 1
ATOM 678 C CA . MET A 1 81 ? -6.903 3.214 18.307 1.00 97.88 81 MET A CA 1
ATOM 679 C C . MET A 1 81 ? -6.218 4.559 18.519 1.00 97.88 81 MET A C 1
ATOM 681 O O . MET A 1 81 ? -6.309 5.428 17.657 1.00 97.88 81 MET A O 1
ATOM 685 N N . ASP A 1 82 ? -5.480 4.700 19.615 1.00 97.38 82 ASP A N 1
ATOM 686 C CA . ASP A 1 82 ? -4.527 5.794 19.814 1.00 97.38 82 ASP A CA 1
ATOM 687 C C . ASP A 1 82 ? -3.209 5.238 20.361 1.00 97.38 82 ASP A C 1
ATOM 689 O O . ASP A 1 82 ? -3.061 4.965 21.554 1.00 97.38 82 ASP A O 1
ATOM 693 N N . PHE A 1 83 ? -2.261 4.973 19.461 1.00 96.31 83 PHE A N 1
ATOM 694 C CA . PHE A 1 83 ? -1.017 4.289 19.793 1.00 96.31 83 PHE A CA 1
ATOM 695 C C . PHE A 1 83 ? 0.146 4.760 18.922 1.00 96.31 83 PHE A C 1
ATOM 697 O O . PHE A 1 83 ? 0.044 4.783 17.699 1.00 96.31 83 PHE A O 1
ATOM 704 N N . ASN A 1 84 ? 1.291 5.052 19.549 1.00 91.81 84 ASN A N 1
ATOM 705 C CA . ASN A 1 84 ? 2.564 5.311 18.865 1.00 91.81 84 ASN A CA 1
ATOM 706 C C . ASN A 1 84 ? 2.450 6.358 17.732 1.00 91.81 84 ASN A C 1
ATOM 708 O O . ASN A 1 84 ? 2.799 6.089 16.581 1.00 91.81 84 ASN A O 1
ATOM 712 N N . ASN A 1 85 ? 1.907 7.537 18.059 1.00 92.50 85 ASN A N 1
ATOM 713 C CA . ASN A 1 85 ? 1.636 8.645 17.127 1.00 92.50 85 ASN A CA 1
ATOM 714 C C . ASN A 1 85 ? 0.704 8.284 15.955 1.00 92.50 85 ASN A C 1
ATOM 716 O O . ASN A 1 85 ? 0.672 8.982 14.945 1.00 92.50 85 ASN A O 1
ATOM 720 N N . THR A 1 86 ? -0.039 7.184 16.069 1.00 94.50 86 THR A N 1
ATOM 721 C CA . THR A 1 86 ? -1.057 6.769 15.110 1.00 94.50 86 THR A CA 1
ATOM 722 C C . THR A 1 86 ? -2.416 6.787 15.785 1.00 94.50 86 THR A C 1
ATOM 724 O O . THR A 1 86 ? -2.645 6.049 16.745 1.00 94.50 86 THR A O 1
ATOM 727 N N . THR A 1 87 ? -3.340 7.558 15.221 1.00 96.38 87 THR A N 1
ATOM 728 C CA . THR A 1 87 ? -4.722 7.612 15.693 1.00 96.38 87 THR A CA 1
ATOM 729 C C . THR A 1 87 ? -5.666 7.096 14.613 1.00 96.38 87 THR A C 1
ATOM 731 O O . THR A 1 87 ? -5.687 7.595 13.489 1.00 96.38 87 THR A O 1
ATOM 734 N N . VAL A 1 88 ? -6.479 6.107 14.969 1.00 96.31 88 VAL A N 1
ATOM 735 C CA . VAL A 1 88 ? -7.598 5.608 14.171 1.00 96.31 88 VAL A CA 1
ATOM 736 C C . VAL A 1 88 ? -8.869 6.058 14.864 1.00 96.31 88 VAL A C 1
ATOM 738 O O . VAL A 1 88 ? -9.213 5.570 15.942 1.00 96.31 88 VAL A O 1
ATOM 741 N N . GLN A 1 89 ? -9.553 7.015 14.240 1.00 96.19 89 GLN A N 1
ATOM 742 C CA . GLN A 1 89 ? -10.843 7.495 14.722 1.00 96.19 89 GLN A CA 1
ATOM 743 C C . GLN A 1 89 ? -11.847 6.346 14.765 1.00 96.19 89 GLN A C 1
ATOM 745 O O . GLN A 1 89 ? -11.813 5.456 13.911 1.00 96.19 89 GLN A O 1
ATOM 750 N N . ARG A 1 90 ? -12.760 6.389 15.742 1.00 95.06 90 ARG A N 1
ATOM 751 C CA . ARG A 1 90 ? -13.784 5.357 15.894 1.00 95.06 90 ARG A CA 1
ATOM 752 C C . ARG A 1 90 ? -14.564 5.203 14.592 1.00 95.06 90 ARG A C 1
ATOM 754 O O . ARG A 1 90 ? -15.254 6.123 14.160 1.00 95.06 90 ARG A O 1
ATOM 761 N N . THR A 1 91 ? -14.464 4.028 13.987 1.00 95.31 91 THR A N 1
ATOM 762 C CA . THR A 1 91 ? -15.073 3.732 12.690 1.00 95.31 91 THR A CA 1
ATOM 763 C C . THR A 1 91 ? -15.688 2.339 12.680 1.00 95.31 91 THR A C 1
ATOM 765 O O . THR A 1 91 ? -15.299 1.472 13.462 1.00 95.31 91 THR A O 1
ATOM 768 N N . SER A 1 92 ? -16.668 2.121 11.803 1.00 94.81 92 SER A N 1
ATOM 769 C CA . SER A 1 92 ? -17.306 0.815 11.621 1.00 94.81 92 SER A CA 1
ATOM 770 C C . SER A 1 92 ? -16.324 -0.177 11.001 1.00 94.81 92 SER A C 1
ATOM 772 O O . SER A 1 92 ? -15.744 0.095 9.948 1.00 94.81 92 SER A O 1
ATOM 774 N N . LEU A 1 93 ? -16.196 -1.362 11.600 1.00 95.50 93 LEU A N 1
ATOM 775 C CA . LEU A 1 93 ? -15.405 -2.464 11.052 1.00 95.50 93 LEU A CA 1
ATOM 776 C C . LEU A 1 93 ? -15.933 -2.929 9.689 1.00 95.50 93 LEU A C 1
ATOM 778 O O . LEU A 1 93 ? -15.135 -3.290 8.825 1.00 95.50 93 LEU A O 1
ATOM 782 N N . ASN A 1 94 ? -17.248 -2.838 9.458 1.00 93.81 94 ASN A N 1
ATOM 783 C CA . ASN A 1 94 ? -17.868 -3.198 8.177 1.00 93.81 94 ASN A CA 1
ATOM 784 C C . ASN A 1 94 ? -17.389 -2.318 7.021 1.00 93.81 94 ASN A C 1
ATOM 786 O O . ASN A 1 94 ? -17.369 -2.769 5.881 1.00 93.81 94 ASN A O 1
ATOM 790 N N . ARG A 1 95 ? -17.008 -1.070 7.310 1.00 92.81 95 ARG A N 1
ATOM 791 C CA . ARG A 1 95 ? -16.407 -0.160 6.331 1.00 92.81 95 ARG A CA 1
ATOM 792 C C . ARG A 1 95 ? -14.888 -0.294 6.311 1.00 92.81 95 ARG A C 1
ATOM 794 O O . ARG A 1 95 ? -14.282 -0.408 5.255 1.00 92.81 95 ARG A O 1
ATOM 801 N N . TYR A 1 96 ? -14.285 -0.318 7.492 1.00 94.25 96 TYR A N 1
ATOM 802 C CA . TYR A 1 96 ? -12.841 -0.259 7.654 1.00 94.25 96 TYR A CA 1
ATOM 803 C C . TYR A 1 96 ? -12.106 -1.476 7.075 1.00 94.25 96 TYR A C 1
ATOM 805 O O . TYR A 1 96 ? -11.067 -1.325 6.437 1.00 94.25 96 TYR A O 1
ATOM 813 N N . LEU A 1 97 ? -12.637 -2.688 7.273 1.00 94.75 97 LEU A N 1
ATOM 814 C CA . LEU A 1 97 ? -11.972 -3.913 6.820 1.00 94.75 97 LEU A CA 1
ATOM 815 C C . LEU A 1 97 ? -11.928 -4.042 5.285 1.00 94.75 97 LEU A C 1
ATOM 817 O O . LEU A 1 97 ? -10.847 -4.345 4.772 1.00 94.75 97 LEU A O 1
ATOM 821 N N . PRO A 1 98 ? -13.024 -3.798 4.531 1.00 96.50 98 PRO A N 1
ATOM 822 C CA . PRO A 1 98 ? -12.951 -3.710 3.072 1.00 96.50 98 PRO A CA 1
ATOM 823 C C . PRO A 1 98 ? -11.945 -2.665 2.583 1.00 96.50 98 PRO A C 1
ATOM 825 O O . PRO A 1 98 ? -11.120 -2.986 1.729 1.00 96.50 98 PRO A O 1
ATOM 828 N N . ASP A 1 99 ? -11.949 -1.468 3.178 1.00 94.88 99 ASP A N 1
ATOM 829 C CA . ASP A 1 99 ? -11.053 -0.378 2.779 1.00 94.88 99 ASP A CA 1
ATOM 830 C C . ASP A 1 99 ? -9.574 -0.767 2.966 1.00 94.88 99 ASP A C 1
ATOM 832 O O . ASP A 1 99 ? -8.756 -0.567 2.062 1.00 94.88 99 ASP A O 1
ATOM 836 N N . ILE A 1 100 ? -9.218 -1.388 4.100 1.00 95.12 100 ILE A N 1
ATOM 837 C CA . ILE A 1 100 ? -7.857 -1.904 4.321 1.00 95.12 100 ILE A CA 1
ATOM 838 C C . ILE A 1 100 ? -7.513 -2.993 3.312 1.00 95.12 100 ILE A C 1
ATOM 840 O O . ILE A 1 100 ? -6.413 -2.975 2.761 1.00 95.12 100 ILE A O 1
ATOM 844 N N . ARG A 1 101 ? -8.409 -3.962 3.098 1.00 96.00 101 ARG A N 1
ATOM 845 C CA . ARG A 1 101 ? -8.164 -5.086 2.186 1.00 96.00 101 ARG A CA 1
ATOM 846 C C . ARG A 1 101 ? -7.832 -4.573 0.789 1.00 96.00 101 ARG A C 1
ATOM 848 O O . ARG A 1 101 ? -6.826 -4.983 0.213 1.00 96.00 101 ARG A O 1
ATOM 855 N N . ASP A 1 102 ? -8.658 -3.676 0.267 1.00 96.00 102 ASP A N 1
ATOM 856 C CA . ASP A 1 102 ? -8.508 -3.161 -1.092 1.00 96.00 102 ASP A CA 1
ATOM 857 C C . ASP A 1 102 ? -7.261 -2.273 -1.201 1.00 96.00 102 ASP A C 1
ATOM 859 O O . ASP A 1 102 ? -6.500 -2.387 -2.164 1.00 96.00 102 ASP A O 1
ATOM 863 N N . SER A 1 103 ? -6.974 -1.479 -0.164 1.00 95.38 103 SER A N 1
ATOM 864 C CA . SER A 1 103 ? -5.727 -0.712 -0.066 1.00 95.38 103 SER A CA 1
ATOM 865 C C . SER A 1 103 ? -4.500 -1.628 -0.068 1.00 95.38 103 SER A C 1
ATOM 867 O O . SER A 1 103 ? -3.596 -1.428 -0.869 1.00 95.38 103 SER A O 1
ATOM 869 N N . LEU A 1 104 ? -4.469 -2.681 0.756 1.00 94.56 104 LEU A N 1
ATOM 870 C CA . LEU A 1 104 ? -3.349 -3.628 0.812 1.00 94.56 104 LEU A CA 1
ATOM 871 C C . LEU A 1 104 ? -3.073 -4.275 -0.546 1.00 94.56 104 LEU A C 1
ATOM 873 O O . LEU A 1 104 ? -1.913 -4.372 -0.942 1.00 94.56 104 LEU A O 1
ATOM 877 N N . LEU A 1 105 ? -4.120 -4.701 -1.256 1.00 94.69 105 LEU A N 1
ATOM 878 C CA . LEU A 1 105 ? -3.985 -5.318 -2.576 1.00 94.69 105 LEU A CA 1
ATOM 879 C C . LEU A 1 105 ? -3.407 -4.335 -3.598 1.00 94.69 105 LEU A C 1
ATOM 881 O O . LEU A 1 105 ? -2.427 -4.662 -4.269 1.00 94.69 105 LEU A O 1
ATOM 885 N N . ASN A 1 106 ? -3.963 -3.124 -3.671 1.00 94.44 106 ASN A N 1
ATOM 886 C CA . ASN A 1 106 ? -3.500 -2.095 -4.602 1.00 94.44 106 ASN A CA 1
ATOM 887 C C . ASN A 1 106 ? -2.057 -1.669 -4.308 1.00 94.44 106 ASN A C 1
ATOM 889 O O . ASN A 1 106 ? -1.230 -1.598 -5.215 1.00 94.44 106 ASN A O 1
ATOM 893 N N . LEU A 1 107 ? -1.729 -1.428 -3.036 1.00 95.69 107 LEU A N 1
ATOM 894 C CA . LEU A 1 107 ? -0.386 -1.027 -2.627 1.00 95.69 107 LEU A CA 1
ATOM 895 C C . LEU A 1 107 ? 0.640 -2.129 -2.882 1.00 95.69 107 LEU A C 1
ATOM 897 O O . LEU A 1 107 ? 1.756 -1.838 -3.300 1.00 95.69 107 LEU A O 1
ATOM 901 N N . PHE A 1 108 ? 0.275 -3.391 -2.658 1.00 94.38 108 PHE A N 1
ATOM 902 C CA . PHE A 1 108 ? 1.156 -4.516 -2.949 1.00 94.38 108 PHE A CA 1
ATOM 903 C C . PHE A 1 108 ? 1.421 -4.666 -4.453 1.00 94.38 108 PHE A C 1
ATOM 905 O O . PHE A 1 108 ? 2.574 -4.845 -4.846 1.00 94.38 108 PHE A O 1
ATOM 912 N N . GLU A 1 109 ? 0.385 -4.544 -5.292 1.00 94.62 109 GLU A N 1
ATOM 913 C CA . GLU A 1 109 ? 0.518 -4.577 -6.755 1.00 94.62 109 GLU A CA 1
ATOM 914 C C . GLU A 1 109 ? 1.447 -3.451 -7.243 1.00 94.62 109 GLU A C 1
ATOM 916 O O . GLU A 1 109 ? 2.430 -3.715 -7.938 1.00 94.62 109 GLU A O 1
ATOM 921 N N . LEU A 1 110 ? 1.204 -2.210 -6.809 1.00 95.88 110 LEU A N 1
ATOM 922 C CA . LEU A 1 110 ? 2.021 -1.051 -7.184 1.00 95.88 110 LEU A CA 1
ATOM 923 C C . LEU A 1 110 ? 3.456 -1.139 -6.654 1.00 95.88 110 LEU A C 1
ATOM 925 O O . LEU A 1 110 ? 4.399 -0.798 -7.368 1.00 95.88 110 LEU A O 1
ATOM 929 N N . LEU A 1 111 ? 3.648 -1.654 -5.437 1.00 96.19 111 LEU A N 1
ATOM 930 C CA . LEU A 1 111 ? 4.979 -1.884 -4.887 1.00 96.19 111 LEU A CA 1
ATOM 931 C C . LEU A 1 111 ? 5.778 -2.829 -5.789 1.00 96.19 111 LEU A C 1
ATOM 933 O O . LEU A 1 111 ? 6.919 -2.520 -6.120 1.00 96.19 111 LEU A O 1
ATOM 937 N N . ILE A 1 112 ? 5.191 -3.948 -6.229 1.00 95.19 112 ILE A N 1
ATOM 938 C CA . ILE A 1 112 ? 5.860 -4.873 -7.156 1.00 95.19 112 ILE A CA 1
ATOM 939 C C . ILE A 1 112 ? 6.202 -4.174 -8.471 1.00 95.19 112 ILE A C 1
ATOM 941 O O . ILE A 1 112 ? 7.312 -4.341 -8.971 1.00 95.19 112 ILE A O 1
ATOM 945 N N . VAL A 1 113 ? 5.286 -3.375 -9.018 1.00 95.56 113 VAL A N 1
ATOM 946 C CA . VAL A 1 113 ? 5.520 -2.622 -10.258 1.00 95.56 113 VAL A CA 1
ATOM 947 C C . VAL A 1 113 ? 6.736 -1.711 -10.126 1.00 95.56 113 VAL A C 1
ATOM 949 O O . VAL A 1 113 ? 7.624 -1.768 -10.977 1.00 95.56 113 VAL A O 1
ATOM 952 N N . HIS A 1 114 ? 6.824 -0.929 -9.049 1.00 96.19 114 HIS A N 1
ATOM 953 C CA . HIS A 1 114 ? 7.976 -0.064 -8.813 1.00 96.19 114 HIS A CA 1
ATOM 954 C C . HIS A 1 114 ? 9.271 -0.855 -8.597 1.00 96.19 114 HIS A C 1
ATOM 956 O O . HIS A 1 114 ? 10.295 -0.517 -9.192 1.00 96.19 114 HIS A O 1
ATOM 962 N N . LEU A 1 115 ? 9.228 -1.930 -7.801 1.00 95.31 115 LEU A N 1
ATOM 963 C CA . LEU A 1 115 ? 10.378 -2.811 -7.582 1.00 95.31 115 LEU A CA 1
ATOM 964 C C . LEU A 1 115 ? 10.905 -3.365 -8.913 1.00 95.31 115 LEU A C 1
ATOM 966 O O . LEU A 1 115 ? 12.097 -3.261 -9.199 1.00 95.31 115 LEU A O 1
ATOM 970 N N . CYS A 1 116 ? 10.021 -3.888 -9.762 1.00 94.69 116 CYS A N 1
ATOM 971 C CA . CYS A 1 116 ? 10.374 -4.390 -11.087 1.00 94.69 116 CYS A CA 1
ATOM 972 C C . CYS A 1 116 ? 10.906 -3.280 -12.001 1.00 94.69 116 CYS A C 1
ATOM 974 O O . CYS A 1 116 ? 11.916 -3.483 -12.671 1.00 94.69 116 CYS A O 1
ATOM 976 N N . ALA A 1 117 ? 10.268 -2.107 -12.017 1.00 93.94 117 ALA A N 1
ATOM 977 C CA . ALA A 1 117 ? 10.672 -0.985 -12.862 1.00 93.94 117 ALA A CA 1
ATOM 978 C C . ALA A 1 117 ? 12.084 -0.485 -12.530 1.00 93.94 117 ALA A C 1
ATOM 980 O O . ALA A 1 117 ? 12.857 -0.208 -13.442 1.00 93.94 117 ALA A O 1
ATOM 981 N N . LYS A 1 118 ? 12.445 -0.421 -11.244 1.00 93.38 118 LYS A N 1
ATOM 982 C CA . LYS A 1 118 ? 13.781 0.008 -10.799 1.00 93.38 118 LYS A CA 1
ATOM 983 C C . LYS A 1 118 ? 14.880 -1.023 -11.011 1.00 93.38 118 LYS A C 1
ATOM 985 O O . LYS A 1 118 ? 16.049 -0.661 -11.032 1.00 93.38 118 LYS A O 1
ATOM 990 N N . ASN A 1 119 ? 14.513 -2.290 -11.167 1.00 92.50 119 ASN A N 1
ATOM 991 C CA . ASN A 1 119 ? 15.460 -3.396 -11.276 1.00 92.50 119 ASN A CA 1
ATOM 992 C C . ASN A 1 119 ? 15.452 -4.049 -12.663 1.00 92.50 119 ASN A C 1
ATOM 994 O O . ASN A 1 119 ? 16.065 -5.103 -12.863 1.00 92.50 119 ASN A O 1
ATOM 998 N N . ILE A 1 120 ? 14.765 -3.446 -13.638 1.00 90.19 120 ILE A N 1
ATOM 999 C CA . ILE A 1 120 ? 14.821 -3.917 -15.013 1.00 90.19 120 ILE A CA 1
ATOM 1000 C C . ILE A 1 120 ? 16.231 -3.672 -15.547 1.00 90.19 120 ILE A C 1
ATOM 1002 O O . ILE A 1 120 ? 16.742 -2.556 -15.524 1.00 90.19 120 ILE A O 1
ATOM 1006 N N . LYS A 1 121 ? 16.896 -4.732 -16.012 1.00 81.56 121 LYS A N 1
ATOM 1007 C CA . LYS A 1 121 ? 18.210 -4.568 -16.636 1.00 81.56 121 LYS A CA 1
ATOM 1008 C C . LYS A 1 121 ? 18.039 -3.731 -17.897 1.00 81.56 121 LYS A C 1
ATOM 1010 O O . LYS A 1 121 ? 17.136 -3.995 -18.694 1.00 81.56 121 LYS A O 1
ATOM 1015 N N . GLU A 1 122 ? 18.923 -2.780 -18.133 1.00 75.50 122 GLU A N 1
ATOM 1016 C CA . GLU A 1 122 ? 19.021 -2.171 -19.454 1.00 75.50 122 GLU A CA 1
ATOM 1017 C C . GLU A 1 122 ? 19.610 -3.204 -20.422 1.00 75.50 122 GLU A C 1
ATOM 1019 O O . GLU A 1 122 ? 20.560 -3.916 -20.089 1.00 75.50 122 GLU A O 1
ATOM 1024 N N . ASP A 1 123 ? 18.996 -3.354 -21.595 1.00 72.69 123 ASP A N 1
ATOM 1025 C CA . ASP A 1 123 ? 19.627 -4.063 -22.708 1.00 72.69 123 ASP A CA 1
ATOM 1026 C C . ASP A 1 123 ? 20.254 -3.020 -23.627 1.00 72.69 123 ASP A C 1
ATOM 1028 O O . ASP A 1 123 ? 19.673 -1.947 -23.818 1.00 72.69 123 ASP A O 1
ATOM 1032 N N . LYS A 1 124 ? 21.429 -3.311 -24.189 1.00 69.62 124 LYS A N 1
ATOM 1033 C CA . LYS A 1 124 ? 22.205 -2.351 -24.986 1.00 69.62 124 LYS A CA 1
ATOM 1034 C C . LYS A 1 124 ? 21.412 -1.943 -26.237 1.00 69.62 124 LYS A C 1
ATOM 1036 O O . LYS A 1 124 ? 21.499 -2.596 -27.270 1.00 69.62 124 LYS A O 1
ATOM 1041 N N . GLY A 1 125 ? 20.651 -0.852 -26.130 1.00 73.38 125 GLY A N 1
ATOM 1042 C CA . GLY A 1 125 ? 19.864 -0.248 -27.210 1.00 73.38 125 GLY A CA 1
ATOM 1043 C C . GLY A 1 125 ? 18.339 -0.380 -27.090 1.00 73.38 125 GLY A C 1
ATOM 1044 O O . GLY A 1 125 ? 17.635 0.271 -27.856 1.00 73.38 125 GLY A O 1
ATOM 1045 N N . LEU A 1 126 ? 17.806 -1.156 -26.138 1.00 81.00 126 LEU A N 1
ATOM 1046 C CA . LEU A 1 126 ? 16.356 -1.299 -25.935 1.00 81.00 126 LEU A CA 1
ATOM 1047 C C . LEU A 1 126 ? 15.944 -0.713 -24.582 1.00 81.00 126 LEU A C 1
ATOM 1049 O O . LEU A 1 126 ? 16.189 -1.304 -23.529 1.00 81.00 126 LEU A O 1
ATOM 1053 N N . GLN A 1 127 ? 15.265 0.436 -24.621 1.00 84.69 127 GLN A N 1
ATOM 1054 C CA . GLN A 1 127 ? 14.694 1.095 -23.443 1.00 84.69 127 GLN A CA 1
ATOM 1055 C C . GLN A 1 127 ? 13.441 0.352 -22.963 1.00 84.69 127 GLN A C 1
ATOM 1057 O O . GLN A 1 127 ? 12.308 0.708 -23.291 1.00 84.69 127 GLN A O 1
ATOM 1062 N N . ARG A 1 128 ? 13.657 -0.730 -22.214 1.00 90.88 128 ARG A N 1
ATOM 1063 C CA . ARG A 1 128 ? 12.586 -1.504 -21.579 1.00 90.88 128 ARG A CA 1
ATOM 1064 C C . ARG A 1 128 ? 12.061 -0.768 -20.356 1.00 90.88 128 ARG A C 1
ATOM 1066 O O . ARG A 1 128 ? 12.826 -0.153 -19.621 1.00 90.88 128 ARG A O 1
ATOM 1073 N N . ARG A 1 129 ? 10.763 -0.894 -20.097 1.00 92.25 129 ARG A N 1
ATOM 1074 C CA . ARG A 1 129 ? 10.130 -0.369 -18.879 1.00 92.25 129 ARG A CA 1
ATOM 1075 C C . ARG A 1 129 ? 8.959 -1.238 -18.469 1.00 92.25 129 ARG A C 1
ATOM 1077 O O . ARG A 1 129 ? 8.391 -1.931 -19.305 1.00 92.25 129 ARG A O 1
ATOM 1084 N N . VAL A 1 130 ? 8.562 -1.170 -17.207 1.00 94.81 130 VAL A N 1
ATOM 1085 C CA . VAL A 1 130 ? 7.259 -1.701 -16.796 1.00 94.81 130 VAL A CA 1
ATOM 1086 C C . VAL A 1 130 ? 6.192 -0.682 -17.187 1.00 94.81 130 VAL A C 1
ATOM 1088 O O . VAL A 1 130 ? 6.364 0.512 -16.952 1.00 94.81 130 VAL A O 1
ATOM 1091 N N . ALA A 1 131 ? 5.114 -1.137 -17.819 1.00 94.69 131 ALA A N 1
ATOM 1092 C CA . ALA A 1 131 ? 4.031 -0.271 -18.267 1.00 94.69 131 ALA A CA 1
ATOM 1093 C C . ALA A 1 131 ? 2.665 -0.926 -18.060 1.00 94.69 131 ALA A C 1
ATOM 1095 O O . ALA A 1 131 ? 2.544 -2.152 -17.991 1.00 94.69 131 ALA A O 1
ATOM 1096 N N . ILE A 1 132 ? 1.636 -0.083 -17.988 1.00 95.38 132 ILE A N 1
ATOM 1097 C CA . ILE A 1 132 ? 0.241 -0.519 -17.965 1.00 95.38 132 ILE A CA 1
ATOM 1098 C C . ILE A 1 132 ? -0.134 -1.036 -19.356 1.00 95.38 132 ILE A C 1
ATOM 1100 O O . ILE A 1 132 ? 0.123 -0.372 -20.361 1.00 95.38 132 ILE A O 1
ATOM 1104 N N . ILE A 1 133 ? -0.758 -2.210 -19.395 1.00 95.81 133 ILE A N 1
ATOM 1105 C CA . ILE A 1 133 ? -1.307 -2.819 -20.605 1.00 95.81 133 ILE A CA 1
ATOM 1106 C C . ILE A 1 133 ? -2.711 -2.234 -20.832 1.00 95.81 133 ILE A C 1
ATOM 1108 O O . ILE A 1 133 ? -3.558 -2.340 -19.925 1.00 95.81 133 ILE A O 1
ATOM 1112 N N . PRO A 1 134 ? -2.991 -1.650 -22.012 1.00 95.00 134 PRO A N 1
ATOM 1113 C CA . PRO A 1 134 ? -4.333 -1.219 -22.391 1.00 95.00 134 PRO A CA 1
ATOM 1114 C C . PRO A 1 134 ? -5.332 -2.369 -22.265 1.00 95.00 134 PRO A C 1
ATOM 1116 O O . PRO A 1 134 ? -5.018 -3.502 -22.618 1.00 95.00 134 PRO A O 1
ATOM 1119 N N . GLU A 1 135 ? -6.544 -2.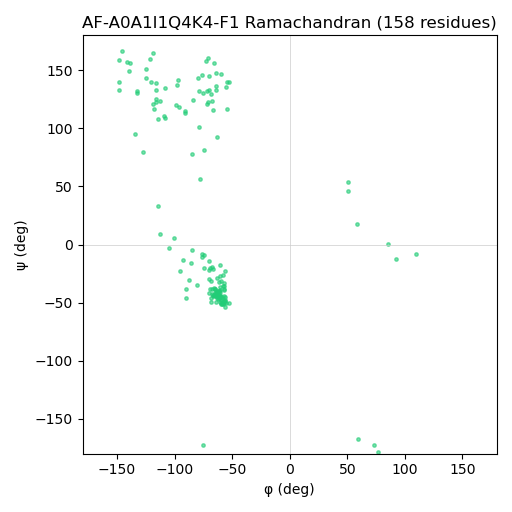103 -21.771 1.00 95.44 135 GLU A N 1
ATOM 1120 C CA . GLU A 1 135 ? -7.523 -3.171 -21.500 1.00 95.44 135 GLU A CA 1
ATOM 1121 C C . GLU A 1 135 ? -7.851 -4.010 -22.740 1.00 95.44 135 GLU A C 1
ATOM 1123 O O . GLU A 1 135 ? -7.993 -5.226 -22.637 1.00 95.44 135 GLU A O 1
ATOM 1128 N N . SER A 1 136 ? -7.888 -3.371 -23.911 1.00 94.56 136 SER A N 1
ATOM 1129 C CA . SER A 1 136 ? -8.107 -4.009 -25.212 1.00 94.56 136 SER A CA 1
ATOM 1130 C C . SER A 1 136 ? -6.970 -4.933 -25.660 1.00 94.56 136 SER A C 1
ATOM 1132 O O . SER A 1 136 ? -7.180 -5.770 -26.532 1.00 94.56 136 SER A O 1
ATOM 1134 N N . GLU A 1 137 ? -5.771 -4.788 -25.092 1.00 93.75 137 GLU A N 1
ATOM 1135 C CA . GLU A 1 137 ? -4.563 -5.535 -25.469 1.00 93.75 137 GLU A CA 1
ATOM 1136 C C . GLU A 1 137 ? -4.196 -6.633 -24.460 1.00 93.75 137 GLU A C 1
ATOM 1138 O O . GLU A 1 137 ? -3.239 -7.387 -24.666 1.00 93.75 137 GLU A O 1
ATOM 1143 N N . ARG A 1 138 ? -4.942 -6.747 -23.354 1.00 95.44 138 ARG A N 1
ATOM 1144 C CA . ARG A 1 138 ? -4.673 -7.728 -22.298 1.00 95.44 138 ARG A CA 1
ATOM 1145 C C . ARG A 1 138 ? -5.014 -9.144 -22.759 1.00 95.44 138 ARG A C 1
ATOM 1147 O O . ARG A 1 138 ? -6.171 -9.462 -23.020 1.00 95.44 138 ARG A O 1
ATOM 1154 N N . ARG A 1 139 ? -4.025 -10.041 -22.740 1.00 94.81 139 ARG A N 1
ATOM 1155 C CA . ARG A 1 139 ? -4.238 -11.495 -22.883 1.00 94.81 139 ARG A CA 1
ATOM 1156 C C . ARG A 1 139 ? -4.969 -12.076 -21.678 1.00 94.81 139 ARG A C 1
ATOM 1158 O O . ARG A 1 139 ? -5.825 -12.942 -21.824 1.00 94.81 139 ARG A O 1
ATOM 1165 N N . ASN A 1 140 ? -4.634 -11.587 -20.487 1.00 93.62 140 ASN A N 1
ATOM 1166 C CA . ASN A 1 140 ? -5.332 -11.898 -19.249 1.00 93.62 140 ASN A CA 1
ATOM 1167 C C . ASN A 1 140 ? -5.927 -10.608 -18.683 1.00 93.62 140 ASN A C 1
ATOM 1169 O O . ASN A 1 140 ? -5.191 -9.706 -18.291 1.00 93.62 140 ASN A O 1
ATOM 1173 N N . LYS A 1 141 ? -7.260 -10.541 -18.594 1.00 94.19 141 LYS A N 1
ATOM 1174 C CA . LYS A 1 141 ? -7.991 -9.345 -18.143 1.00 94.19 141 LYS A CA 1
ATOM 1175 C C . LYS A 1 141 ? -7.587 -8.838 -16.752 1.00 94.19 141 LYS A C 1
ATOM 1177 O O . LYS A 1 141 ? -7.803 -7.666 -16.457 1.00 94.19 141 LYS A O 1
ATOM 118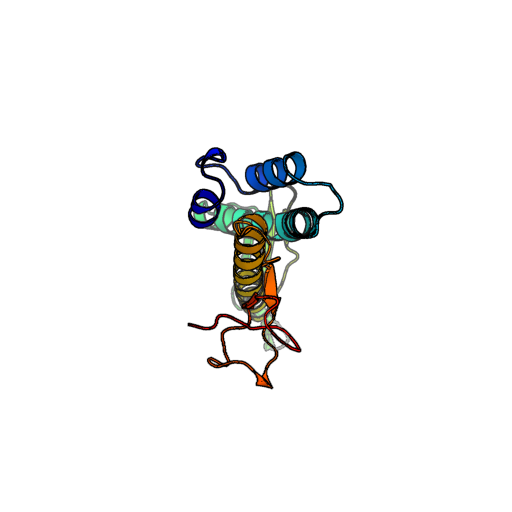2 N N . PHE A 1 142 ? -7.014 -9.703 -15.912 1.00 93.06 142 PHE A N 1
ATOM 1183 C CA . PHE A 1 142 ? -6.598 -9.372 -14.549 1.00 93.06 142 PHE A CA 1
ATOM 1184 C C . PHE A 1 142 ? -5.134 -8.925 -14.433 1.00 93.06 142 PHE A C 1
ATOM 1186 O O . PHE A 1 142 ? -4.759 -8.389 -13.395 1.00 93.06 142 PHE A O 1
ATOM 1193 N N . ILE A 1 143 ? -4.308 -9.120 -15.468 1.00 92.56 143 ILE A N 1
ATOM 1194 C CA . ILE A 1 143 ? -2.912 -8.662 -15.476 1.00 92.56 143 ILE A CA 1
ATOM 1195 C C . ILE A 1 143 ? -2.877 -7.257 -16.071 1.00 92.56 143 ILE A C 1
ATOM 1197 O O . ILE A 1 143 ? -3.178 -7.063 -17.247 1.00 92.56 143 ILE A O 1
ATOM 1201 N N . LYS A 1 144 ? -2.528 -6.267 -15.246 1.00 95.25 144 LYS A N 1
ATOM 1202 C CA . LYS A 1 144 ? -2.539 -4.850 -15.640 1.00 95.25 144 LYS A CA 1
ATOM 1203 C C . LYS A 1 144 ? -1.186 -4.340 -16.122 1.00 95.25 144 LYS A C 1
ATOM 1205 O O . LYS A 1 144 ? -1.154 -3.350 -16.845 1.00 95.25 144 LYS A O 1
ATOM 1210 N N . PHE A 1 145 ? -0.094 -4.991 -15.731 1.00 95.94 145 PHE A N 1
ATOM 1211 C CA . PHE A 1 145 ? 1.270 -4.528 -15.977 1.00 95.94 145 PHE A CA 1
ATOM 1212 C C . PHE A 1 145 ? 2.091 -5.595 -16.695 1.00 95.94 145 PHE A C 1
ATOM 1214 O O . PHE A 1 145 ? 1.954 -6.783 -16.410 1.00 95.94 145 PHE A O 1
ATOM 1221 N N . ALA A 1 146 ? 2.965 -5.161 -17.597 1.00 95.50 146 ALA A N 1
ATOM 1222 C CA . ALA A 1 146 ? 3.934 -6.012 -18.280 1.00 95.50 146 ALA A CA 1
ATOM 1223 C C . ALA A 1 146 ? 5.234 -5.246 -18.535 1.00 95.50 146 ALA A C 1
ATOM 1225 O O . ALA A 1 146 ? 5.280 -4.014 -18.455 1.00 95.50 146 ALA A O 1
ATOM 1226 N N . VAL A 1 147 ? 6.287 -5.983 -18.890 1.00 93.94 147 VAL A N 1
ATOM 1227 C CA . VAL A 1 147 ? 7.473 -5.372 -19.489 1.00 93.94 147 VAL A CA 1
ATOM 1228 C C . VAL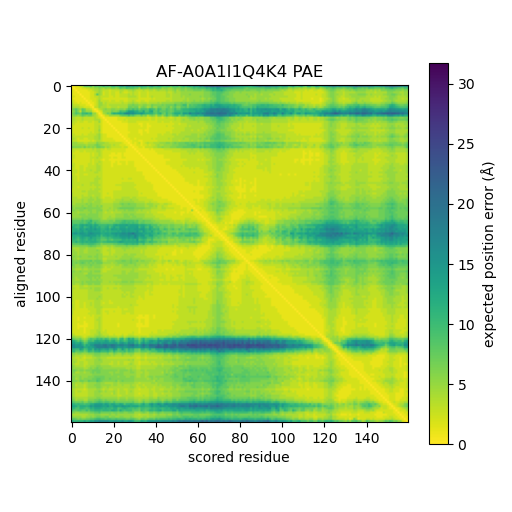 A 1 147 ? 7.117 -4.926 -20.904 1.00 93.94 147 VAL A C 1
ATOM 1230 O O . VAL A 1 147 ? 6.685 -5.724 -21.734 1.00 93.94 147 VAL A O 1
ATOM 1233 N N . TRP A 1 148 ? 7.299 -3.641 -21.171 1.00 94.69 148 TRP A N 1
ATOM 1234 C CA . TRP A 1 148 ? 7.115 -3.029 -22.473 1.00 94.69 148 TRP A CA 1
ATOM 1235 C C . TRP A 1 148 ? 8.451 -2.887 -23.198 1.00 94.69 148 TRP A C 1
ATOM 1237 O O . TRP A 1 148 ? 9.460 -2.469 -22.618 1.00 94.69 148 TRP A O 1
ATOM 1247 N N . TYR A 1 149 ? 8.423 -3.204 -24.487 1.00 92.31 149 TYR A N 1
ATOM 1248 C CA . TYR A 1 149 ? 9.539 -3.122 -25.411 1.00 92.31 149 TYR A CA 1
ATOM 1249 C C . TYR A 1 149 ? 9.237 -2.084 -26.499 1.00 92.31 149 TYR A C 1
ATOM 1251 O O . TYR A 1 149 ? 8.129 -2.089 -27.041 1.00 92.31 149 TYR A O 1
ATOM 1259 N N . PRO A 1 150 ? 10.213 -1.252 -26.901 1.00 91.31 150 PRO A N 1
ATOM 1260 C CA . PRO A 1 150 ? 10.053 -0.289 -27.990 1.00 91.31 150 PRO A CA 1
ATOM 1261 C C . PRO A 1 150 ? 10.152 -0.973 -29.369 1.00 91.31 150 PRO A C 1
ATOM 1263 O O . PRO A 1 150 ? 11.003 -0.633 -30.187 1.00 91.31 150 PRO A O 1
ATOM 1266 N N . LEU A 1 151 ? 9.317 -1.985 -29.619 1.00 89.19 151 LEU A N 1
ATOM 1267 C CA . LEU A 1 151 ? 9.300 -2.767 -30.858 1.00 89.19 151 LEU A CA 1
ATOM 1268 C C . LEU A 1 151 ? 8.044 -2.450 -31.676 1.00 89.19 151 LEU A C 1
ATOM 1270 O O . LEU A 1 151 ? 6.942 -2.836 -31.299 1.00 89.19 151 LEU A O 1
ATOM 1274 N N . GLY A 1 152 ? 8.228 -1.782 -32.816 1.00 85.81 152 GLY A N 1
ATOM 1275 C CA . GLY A 1 152 ? 7.144 -1.429 -33.736 1.00 85.81 152 GLY A CA 1
ATOM 1276 C C . GLY A 1 152 ? 6.277 -0.242 -33.280 1.00 85.81 152 GLY A C 1
ATOM 1277 O O . GLY A 1 152 ? 6.547 0.379 -32.248 1.00 85.81 152 GLY A O 1
ATOM 1278 N N . PRO A 1 153 ? 5.240 0.112 -34.062 1.00 81.75 153 PRO A N 1
ATOM 1279 C CA . PRO A 1 153 ? 4.329 1.206 -33.732 1.00 81.75 153 PRO A CA 1
ATOM 1280 C C . PRO A 1 153 ? 3.517 0.860 -32.476 1.00 81.75 153 PRO A C 1
ATOM 1282 O O . PRO A 1 153 ? 2.750 -0.095 -32.488 1.00 81.75 153 PRO A O 1
ATOM 1285 N N . GLY A 1 154 ? 3.702 1.619 -31.390 1.00 83.62 154 GLY A N 1
ATOM 1286 C CA . GLY A 1 154 ? 3.044 1.380 -30.092 1.00 83.62 154 GLY A CA 1
ATOM 1287 C C . GLY A 1 154 ? 3.840 0.503 -29.113 1.00 83.62 154 GLY A C 1
ATOM 1288 O O . GLY A 1 154 ? 3.566 0.506 -27.912 1.00 83.62 154 GLY A O 1
ATOM 1289 N N . GLY A 1 155 ? 4.895 -0.163 -29.589 1.00 91.38 155 GLY A N 1
ATOM 1290 C CA . GLY A 1 155 ? 5.694 -1.093 -28.798 1.00 91.38 155 GLY A CA 1
ATOM 1291 C C . GLY A 1 155 ? 4.988 -2.423 -28.520 1.00 91.38 155 GLY A C 1
ATOM 1292 O O . GLY A 1 155 ? 3.927 -2.722 -29.059 1.00 91.38 155 GLY A O 1
ATOM 1293 N N . PHE A 1 156 ? 5.608 -3.248 -27.682 1.00 92.69 156 PHE A N 1
ATOM 1294 C CA . PHE A 1 156 ? 5.167 -4.612 -27.405 1.00 92.69 156 PHE A CA 1
ATOM 1295 C C . PHE A 1 156 ? 5.143 -4.890 -25.901 1.00 92.69 156 PHE A C 1
ATOM 1297 O O . PHE A 1 156 ? 6.134 -4.648 -25.216 1.00 92.69 156 PHE A O 1
ATOM 1304 N N . TYR A 1 157 ? 4.035 -5.438 -25.402 1.00 94.31 157 TYR A N 1
ATOM 1305 C CA . TYR A 1 157 ? 3.877 -5.871 -24.012 1.00 94.31 157 TYR A CA 1
ATOM 1306 C C . TYR A 1 157 ? 4.148 -7.373 -23.882 1.00 94.31 157 TYR A C 1
ATOM 1308 O O . TYR A 1 157 ? 3.414 -8.188 -24.449 1.00 94.31 157 TYR A O 1
ATOM 1316 N N . ASP A 1 158 ? 5.162 -7.752 -23.103 1.00 93.25 158 ASP A N 1
ATOM 1317 C CA . ASP A 1 158 ? 5.443 -9.158 -22.811 1.00 93.25 158 ASP A CA 1
ATOM 1318 C C . ASP A 1 158 ? 4.490 -9.688 -21.731 1.00 93.25 158 ASP A C 1
ATOM 1320 O O . ASP A 1 158 ? 4.636 -9.404 -20.544 1.00 93.25 158 ASP A O 1
ATOM 1324 N N . GLN A 1 159 ? 3.470 -10.417 -22.186 1.00 92.56 159 GLN A N 1
ATOM 1325 C CA . GLN A 1 159 ? 2.362 -10.951 -21.386 1.00 92.56 159 GLN A CA 1
ATOM 1326 C C . GLN A 1 159 ? 2.380 -12.489 -21.337 1.00 92.56 159 GLN A C 1
ATOM 1328 O O . GLN A 1 159 ? 1.322 -13.123 -21.424 1.00 92.56 159 GLN A O 1
ATOM 1333 N N . LYS A 1 160 ? 3.572 -13.092 -21.356 1.00 81.81 160 LYS A N 1
ATOM 1334 C CA . LYS A 1 160 ? 3.746 -14.548 -21.274 1.00 81.81 160 LYS A CA 1
ATOM 1335 C C . LYS A 1 160 ? 3.561 -15.081 -19.860 1.00 81.81 160 LYS A C 1
ATOM 1337 O O . LYS A 1 160 ? 3.939 -14.373 -18.904 1.00 81.81 160 LYS A O 1
#

Sequence (160 aa):
MEIIRQFYPAIGKQYFHKFTEYVGNEYEDQDDFVKFIREIQPFIDTTRNIRNCLDHRMAQIEIKDFDLQSTGEIISPTIAMDFNNTTVQRTSLNRYLPDIRDSLLNLFELLIVHLCAKNIKEDKGLQRRVAIIPESERRNKFIKFAVWYPLGPGGFYDQK

pLDDT: mean 92.27, std 5.82, range [69.62, 97.88]

Foldseek 3Di:
DVVLCVLVVPLPPDDLVSVLVVCPVVDPCPDPLNVLSVVCVLVSVQVVQVVVCVVVVNPQKDWDDWDQDPVRDIDHIWIWGDDDNDTDPTDHPVPVVVVSVVVVVVSVVVNVQVSCQVRPDDDVPWPKGKDFDDCVRDPDNPDGIAIFTPPPDPTDGDRD